Protein AF-A0A3M4UJP9-F1 (afdb_monomer)

Foldseek 3Di:
DDPCPPPPDDDFDPDPTPDPVLVVQLVVCVVVCVVVVNPDRSSVVSVD

Organism: NCBI:txid34065

Sequence (48 aa):
MARFEQVGFLGFDVFGTVVDWRGGVARAAAPFLLRHGVNVDPLDFADQ

Solvent-accessible surface area (backbone atoms only — not comparable to full-atom values): 3162 Å² total; per-residue (Å²): 132,82,94,52,94,83,64,89,77,84,86,73,68,53,79,74,71,72,36,70,49,50,65,50,45,13,64,64,41,41,66,54,33,60,77,70,70,49,93,65,57,35,61,64,61,48,75,111

Secondary structure (DSSP, 8-state):
--S-TT-------SBTTTB-HHHHHHHHHHHHHHHTT----HHHHTT-

Mean predicted aligned error: 4.45 Å

Structure (mmCIF, N/CA/C/O backbone):
data_AF-A0A3M4UJP9-F1
#
_entry.id   AF-A0A3M4UJP9-F1
#
loop_
_atom_site.group_PDB
_atom_site.id
_atom_site.type_symbol
_atom_site.label_atom_id
_atom_site.label_alt_id
_atom_site.label_comp_id
_atom_site.label_asym_id
_atom_site.label_entity_id
_atom_site.label_seq_id
_atom_site.pdbx_PDB_ins_code
_atom_site.Cartn_x
_atom_site.Cartn_y
_atom_site.Cartn_z
_atom_site.occupancy
_atom_site.B_iso_or_equiv
_atom_site.auth_seq_id
_atom_site.auth_comp_id
_atom_site.auth_asym_id
_atom_site.auth_atom_id
_atom_site.pdbx_PDB_model_num
ATOM 1 N N . MET A 1 1 ? 9.694 -11.453 -29.659 1.00 52.44 1 MET A N 1
ATOM 2 C CA . MET A 1 1 ? 10.606 -10.518 -28.965 1.00 52.44 1 MET A CA 1
ATOM 3 C C . MET A 1 1 ? 9.806 -9.309 -28.518 1.00 52.44 1 MET A C 1
ATOM 5 O O . MET A 1 1 ? 8.950 -8.858 -29.271 1.00 52.44 1 MET A O 1
ATOM 9 N N . ALA A 1 2 ? 10.003 -8.846 -27.284 1.00 67.31 2 ALA A N 1
ATOM 10 C CA . ALA A 1 2 ? 9.309 -7.665 -26.780 1.00 67.31 2 ALA A CA 1
ATOM 11 C C . ALA A 1 2 ? 9.872 -6.396 -27.450 1.00 67.31 2 ALA A C 1
ATOM 13 O O . ALA A 1 2 ? 11.086 -6.240 -27.547 1.00 67.31 2 ALA A O 1
ATOM 14 N N . ARG A 1 3 ? 8.987 -5.511 -27.934 1.00 77.12 3 ARG A N 1
ATOM 15 C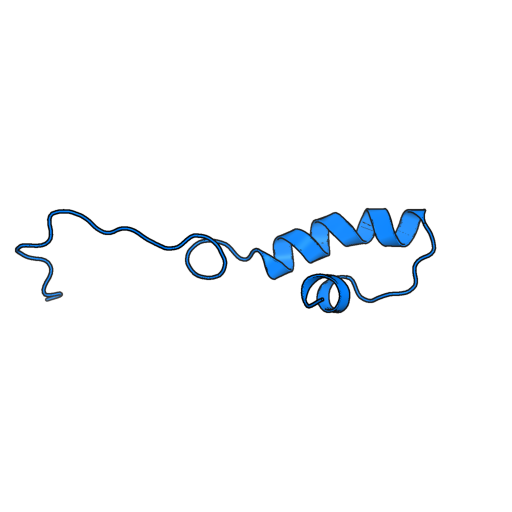 CA . ARG A 1 3 ? 9.310 -4.267 -28.662 1.00 77.12 3 ARG A CA 1
ATOM 16 C C . ARG A 1 3 ? 9.806 -3.165 -27.711 1.00 77.12 3 ARG A C 1
ATOM 18 O O . ARG A 1 3 ? 9.127 -2.164 -27.520 1.00 77.12 3 ARG A O 1
ATOM 25 N N . PHE A 1 4 ? 10.974 -3.353 -27.102 1.00 87.25 4 PHE A N 1
ATOM 26 C CA . PHE A 1 4 ? 11.610 -2.348 -26.232 1.00 87.25 4 PHE A CA 1
ATOM 27 C C . PHE A 1 4 ? 12.874 -1.726 -26.839 1.00 87.25 4 PHE A C 1
ATOM 29 O O . PHE A 1 4 ? 13.569 -0.976 -26.168 1.00 87.25 4 PHE A O 1
ATOM 36 N N . GLU A 1 5 ? 13.159 -2.004 -28.112 1.00 89.38 5 GLU A N 1
ATOM 37 C CA . GLU A 1 5 ? 14.440 -1.712 -28.777 1.00 89.38 5 GLU A CA 1
ATOM 38 C C . GLU A 1 5 ? 14.874 -0.234 -28.731 1.00 89.38 5 GLU A C 1
ATOM 40 O O . GLU A 1 5 ? 16.061 0.051 -28.845 1.00 89.38 5 GLU A O 1
ATOM 45 N N . GLN A 1 6 ? 13.938 0.701 -28.538 1.00 91.00 6 GLN A N 1
ATOM 46 C CA . GLN A 1 6 ? 14.201 2.148 -28.472 1.00 91.00 6 GLN A CA 1
ATOM 47 C C . GLN A 1 6 ? 13.746 2.793 -27.152 1.00 91.00 6 GLN A C 1
ATOM 49 O O . GLN A 1 6 ? 13.745 4.017 -27.025 1.00 91.00 6 GLN A O 1
ATOM 54 N N . VAL A 1 7 ? 13.327 2.002 -26.160 1.00 91.94 7 VAL A N 1
ATOM 55 C CA . VAL A 1 7 ? 12.835 2.545 -24.888 1.00 91.94 7 VAL A CA 1
ATOM 56 C C . VAL A 1 7 ? 14.015 2.826 -23.961 1.00 91.94 7 VAL A C 1
ATOM 58 O O . VAL A 1 7 ? 14.687 1.907 -23.506 1.00 91.94 7 VAL A O 1
ATOM 61 N N . GLY A 1 8 ? 14.255 4.105 -23.667 1.00 92.81 8 GLY A N 1
ATOM 62 C CA . GLY A 1 8 ? 15.344 4.545 -22.786 1.00 92.81 8 GLY A CA 1
ATOM 63 C C . GLY A 1 8 ? 15.004 4.561 -21.292 1.00 92.81 8 GLY A C 1
ATOM 64 O O . GLY A 1 8 ? 15.908 4.674 -20.469 1.00 92.81 8 GLY A O 1
ATOM 65 N N . PHE A 1 9 ? 13.722 4.465 -20.923 1.00 95.12 9 PHE A N 1
ATOM 66 C CA . PHE A 1 9 ? 13.283 4.478 -19.526 1.00 95.12 9 PHE A CA 1
ATOM 67 C C . PHE A 1 9 ? 11.912 3.817 -19.352 1.00 95.12 9 PHE A C 1
ATOM 69 O O . PHE A 1 9 ? 11.021 3.993 -20.183 1.00 95.12 9 PHE A O 1
ATOM 76 N N . LEU A 1 10 ? 11.740 3.104 -18.238 1.00 93.94 10 LEU A N 1
ATOM 77 C CA . LEU A 1 10 ? 10.465 2.548 -17.793 1.00 93.94 10 LEU A CA 1
ATOM 78 C C . LEU A 1 10 ? 10.219 2.984 -16.350 1.00 93.94 10 LEU A C 1
ATOM 80 O O . LEU A 1 10 ? 10.903 2.538 -15.430 1.00 93.94 10 LEU A O 1
ATOM 84 N N . GLY A 1 11 ? 9.246 3.872 -16.174 1.00 95.75 11 GLY A N 1
ATOM 85 C CA . GLY A 1 11 ? 8.747 4.269 -14.865 1.00 95.75 11 GLY A CA 1
ATOM 86 C C . GLY A 1 11 ? 7.517 3.454 -14.507 1.00 95.75 11 GLY A C 1
ATOM 87 O O . GLY A 1 11 ? 6.681 3.182 -15.368 1.00 95.75 11 GLY A O 1
ATOM 88 N N . PHE A 1 12 ? 7.406 3.098 -13.233 1.00 97.62 12 PHE A N 1
ATOM 89 C CA . PHE A 1 12 ? 6.249 2.397 -12.702 1.00 97.62 12 PHE A CA 1
ATOM 90 C C . PHE A 1 12 ? 5.610 3.252 -11.622 1.00 97.62 12 PHE A C 1
ATOM 92 O O . PHE A 1 12 ? 6.301 3.796 -10.758 1.00 97.62 12 PHE A O 1
ATOM 99 N N . ASP A 1 13 ? 4.286 3.342 -11.680 1.00 97.88 13 ASP A N 1
ATOM 100 C CA . ASP A 1 13 ? 3.515 3.711 -10.505 1.00 97.88 13 ASP A CA 1
ATOM 101 C C . ASP A 1 13 ? 3.822 2.725 -9.361 1.00 97.88 13 ASP A C 1
ATOM 103 O O . ASP A 1 13 ? 4.257 1.598 -9.599 1.0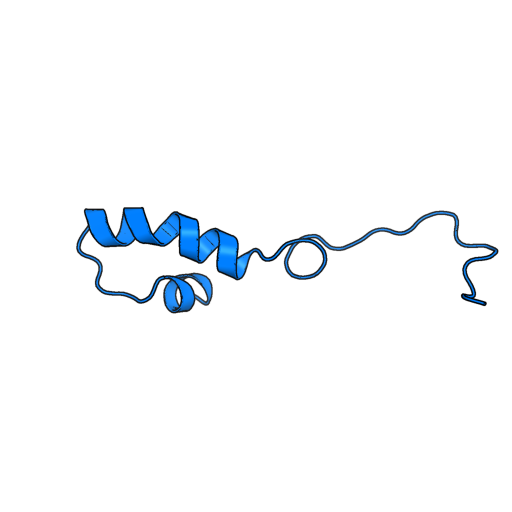0 97.88 13 ASP A O 1
ATOM 107 N N . VAL A 1 14 ? 3.673 3.153 -8.111 1.00 97.19 14 VAL A N 1
ATOM 108 C CA . VAL A 1 14 ? 4.157 2.373 -6.963 1.00 97.19 14 VAL A CA 1
ATOM 109 C C . VAL A 1 14 ? 3.032 1.562 -6.335 1.00 97.19 14 VAL A C 1
ATOM 111 O O . VAL A 1 14 ? 3.150 0.341 -6.203 1.00 97.19 14 VAL A O 1
ATOM 114 N N . PHE A 1 15 ? 1.937 2.208 -5.945 1.00 96.62 15 PHE A N 1
ATOM 115 C CA . PHE A 1 15 ? 0.885 1.567 -5.162 1.00 96.62 15 PHE A CA 1
ATOM 116 C C . PHE A 1 15 ? -0.035 0.726 -6.048 1.00 96.62 15 PHE A C 1
ATOM 118 O O . PHE A 1 15 ? -0.721 1.233 -6.921 1.00 96.62 15 PHE A O 1
ATOM 125 N N . GLY A 1 16 ? -0.047 -0.588 -5.825 1.00 93.62 16 GLY A N 1
ATOM 126 C CA . GLY A 1 16 ? -0.860 -1.538 -6.589 1.00 93.62 16 GLY A CA 1
ATOM 127 C C . GLY A 1 16 ? -0.187 -1.997 -7.880 1.00 93.62 16 GLY A C 1
ATOM 128 O O . GLY A 1 16 ? -0.456 -3.102 -8.340 1.00 93.62 16 GLY A O 1
ATOM 129 N N . THR A 1 17 ? 0.745 -1.204 -8.412 1.00 97.19 17 THR A N 1
ATOM 130 C CA . THR A 1 17 ? 1.581 -1.586 -9.556 1.00 97.19 17 THR A CA 1
ATOM 131 C C . THR A 1 17 ? 2.851 -2.324 -9.113 1.00 97.19 17 THR A C 1
ATOM 133 O O . THR A 1 17 ? 3.142 -3.399 -9.630 1.00 97.19 17 THR A O 1
ATOM 136 N N . VAL A 1 18 ? 3.604 -1.783 -8.146 1.00 97.88 18 VAL A N 1
ATOM 137 C CA . VAL A 1 18 ? 4.851 -2.398 -7.641 1.00 97.88 18 VAL A CA 1
ATOM 138 C C . VAL A 1 18 ? 4.649 -3.048 -6.278 1.00 97.88 18 VAL A C 1
ATOM 140 O O . VAL A 1 18 ? 5.232 -4.097 -6.008 1.00 97.88 18 VAL A O 1
ATOM 143 N N . VAL A 1 19 ? 3.841 -2.439 -5.408 1.00 97.50 19 VAL A N 1
ATOM 144 C CA . VAL A 1 19 ? 3.645 -2.926 -4.037 1.00 97.50 19 VAL A CA 1
ATOM 145 C C . VAL A 1 19 ? 2.183 -3.218 -3.735 1.00 97.50 19 VAL A C 1
ATOM 147 O O . VAL A 1 19 ? 1.293 -2.436 -4.077 1.00 97.50 19 VAL A O 1
ATOM 150 N N . ASP A 1 20 ? 1.950 -4.313 -3.012 1.00 97.81 20 ASP A N 1
ATOM 151 C CA . ASP A 1 20 ? 0.674 -4.579 -2.350 1.00 97.81 20 ASP A CA 1
ATOM 152 C C . ASP A 1 20 ? 0.535 -3.669 -1.123 1.00 97.81 20 ASP A C 1
ATOM 154 O O . ASP A 1 20 ? 0.906 -4.008 0.007 1.00 97.81 20 ASP A O 1
ATOM 158 N N . TRP A 1 21 ? 0.042 -2.461 -1.374 1.00 97.50 21 TRP A N 1
ATOM 159 C CA . TRP A 1 21 ? -0.199 -1.480 -0.325 1.00 97.50 21 TRP A CA 1
ATOM 160 C C . TRP A 1 21 ? -1.363 -1.900 0.573 1.00 97.50 21 TRP A C 1
ATOM 162 O O . TRP A 1 21 ? -1.266 -1.736 1.786 1.00 97.50 21 TRP A O 1
ATOM 172 N N . ARG A 1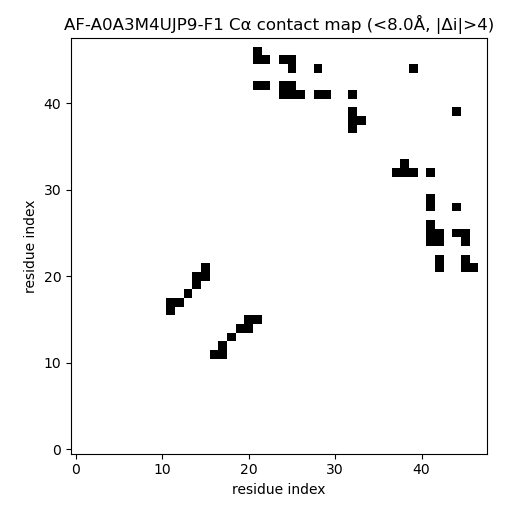 22 ? -2.414 -2.501 0.004 1.00 97.62 22 ARG A N 1
ATOM 173 C CA . ARG A 1 22 ? -3.630 -2.898 0.719 1.00 97.62 22 ARG A CA 1
ATOM 174 C C . ARG A 1 22 ? -3.318 -3.934 1.795 1.00 97.62 22 ARG A C 1
ATOM 176 O O . ARG A 1 22 ? -3.636 -3.734 2.967 1.00 97.62 22 ARG A O 1
ATOM 183 N N . GLY A 1 23 ? -2.614 -5.006 1.433 1.00 98.12 23 GLY A N 1
ATOM 184 C CA . GLY A 1 23 ? -2.168 -6.019 2.389 1.00 98.12 23 GLY A CA 1
ATOM 185 C C . GLY A 1 23 ? -1.157 -5.473 3.403 1.00 98.12 23 GLY A C 1
ATOM 186 O O . GLY A 1 23 ? -1.177 -5.852 4.578 1.00 98.12 23 GLY A O 1
ATOM 187 N N . GLY A 1 24 ? -0.294 -4.543 2.981 1.00 97.88 24 GLY A N 1
ATOM 188 C CA . GLY A 1 24 ? 0.637 -3.841 3.864 1.00 97.88 24 GLY A CA 1
ATOM 189 C C . GLY A 1 24 ? -0.065 -3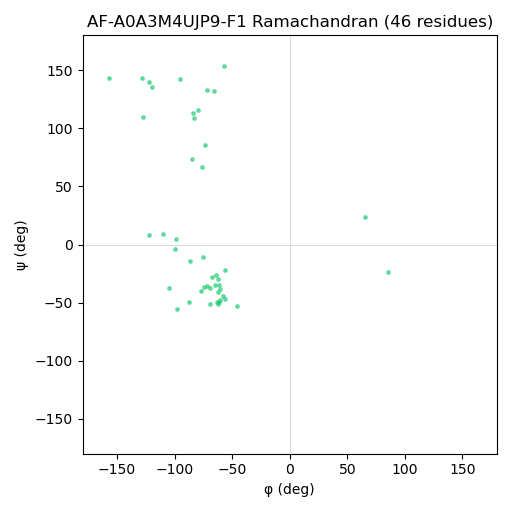.025 4.954 1.00 97.88 24 GLY A C 1
ATOM 190 O O . GLY A 1 24 ? 0.267 -3.174 6.133 1.00 97.88 24 G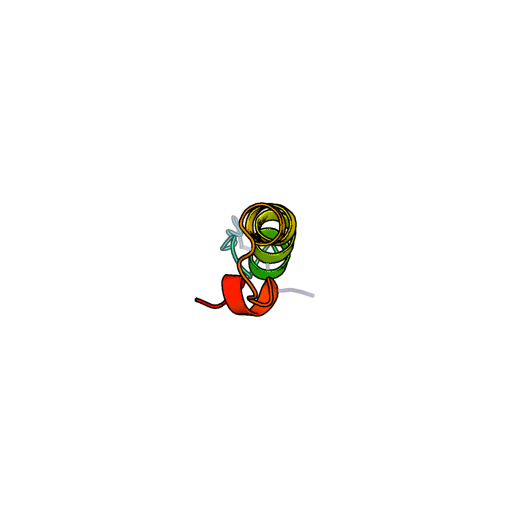LY A O 1
ATOM 191 N N . VAL A 1 25 ? -1.050 -2.209 4.570 1.00 98.00 25 VAL A N 1
ATOM 192 C CA . VAL A 1 25 ? -1.863 -1.389 5.478 1.00 98.00 25 VAL A CA 1
ATOM 193 C C . VAL A 1 25 ? -2.659 -2.273 6.429 1.00 98.00 25 VAL A C 1
ATOM 195 O O . VAL A 1 25 ? -2.557 -2.085 7.639 1.00 98.00 25 VAL A O 1
ATOM 198 N N . ALA A 1 26 ? -3.360 -3.289 5.920 1.00 98.44 26 ALA A N 1
ATOM 199 C CA . ALA A 1 26 ? -4.138 -4.208 6.749 1.00 98.44 26 ALA A CA 1
ATOM 200 C C . ALA A 1 26 ? -3.280 -4.878 7.835 1.00 98.44 26 ALA A C 1
ATOM 202 O O . ALA A 1 26 ? -3.623 -4.874 9.020 1.00 98.44 26 ALA A O 1
ATOM 203 N N . ARG A 1 27 ? -2.100 -5.389 7.459 1.00 98.31 27 ARG A N 1
ATOM 204 C CA . ARG A 1 27 ? -1.161 -6.010 8.405 1.00 98.31 27 ARG A CA 1
ATOM 205 C C . ARG A 1 27 ? -0.670 -5.027 9.470 1.00 98.31 27 ARG A C 1
ATOM 207 O O . ARG A 1 27 ? -0.527 -5.412 10.629 1.00 98.31 27 ARG A O 1
ATOM 214 N N . ALA A 1 28 ? -0.384 -3.784 9.088 1.00 98.12 28 ALA A N 1
ATOM 215 C CA . ALA A 1 28 ? 0.073 -2.755 10.018 1.00 98.12 28 ALA A CA 1
ATOM 216 C 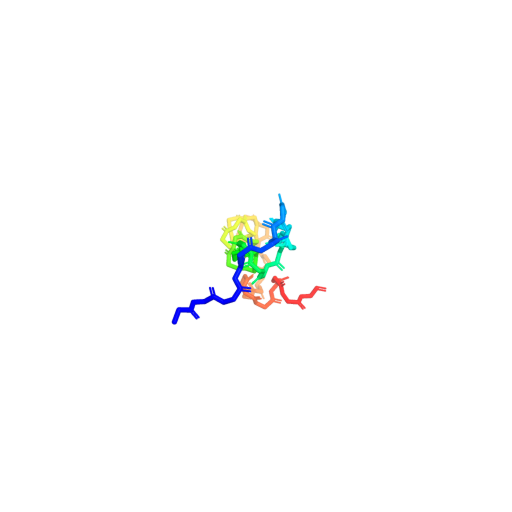C . ALA A 1 28 ? -1.049 -2.264 10.950 1.00 98.12 28 ALA A C 1
ATOM 218 O O . ALA A 1 28 ? -0.797 -1.987 12.124 1.00 98.12 28 ALA A O 1
ATOM 219 N N . ALA A 1 29 ? -2.283 -2.190 10.448 1.00 97.88 29 ALA A N 1
ATOM 220 C CA . ALA A 1 29 ? -3.448 -1.729 11.191 1.00 97.88 29 ALA A CA 1
ATOM 221 C C . ALA A 1 29 ? -3.942 -2.762 12.213 1.00 97.88 29 ALA A C 1
ATOM 223 O O . ALA A 1 29 ? -4.323 -2.383 13.317 1.00 97.88 29 ALA A O 1
ATOM 224 N N . ALA A 1 30 ? -3.875 -4.061 11.904 1.00 98.25 30 ALA A N 1
ATOM 225 C CA . ALA A 1 30 ? -4.358 -5.137 12.775 1.00 98.25 30 ALA A CA 1
ATOM 226 C C . ALA A 1 30 ? -3.944 -5.013 14.266 1.00 98.25 30 ALA A C 1
ATOM 228 O O . ALA A 1 30 ? -4.830 -5.007 15.126 1.00 98.25 30 ALA A O 1
ATOM 229 N N . PRO A 1 31 ? -2.652 -4.849 14.633 1.00 98.12 31 PRO A N 1
ATOM 230 C CA . PRO A 1 31 ? -2.270 -4.688 16.038 1.00 98.12 31 PRO A CA 1
ATOM 231 C C . PRO A 1 31 ? -2.757 -3.369 16.652 1.00 98.12 31 PRO A C 1
ATOM 233 O O . PRO A 1 31 ? -2.973 -3.298 17.860 1.00 98.12 31 PRO A O 1
ATOM 236 N N . PHE A 1 32 ? -2.924 -2.307 15.859 1.00 97.94 32 PHE A N 1
ATOM 237 C CA . PHE A 1 32 ? -3.486 -1.047 16.341 1.00 97.94 32 PHE A CA 1
ATOM 238 C C . PHE A 1 32 ? -4.974 -1.206 16.672 1.00 97.94 32 PHE A C 1
ATOM 240 O O . PHE A 1 32 ? -5.380 -0.904 17.792 1.00 97.94 32 PHE A O 1
ATOM 247 N N . LEU A 1 33 ? -5.753 -1.757 15.741 1.00 97.75 33 LEU A N 1
ATOM 248 C CA . LEU A 1 33 ? -7.186 -2.001 15.904 1.00 97.75 33 LEU A CA 1
ATOM 249 C C . LEU A 1 33 ? -7.465 -2.898 17.117 1.00 97.75 33 LEU A C 1
ATOM 251 O O . LEU A 1 33 ? -8.300 -2.560 17.955 1.00 97.75 33 LEU A O 1
ATOM 255 N N . LEU A 1 34 ? -6.675 -3.967 17.280 1.00 97.88 34 LEU A N 1
ATOM 256 C CA . LEU A 1 34 ? -6.759 -4.862 18.433 1.00 97.88 34 LEU A CA 1
ATOM 257 C C . LEU A 1 34 ? -6.498 -4.133 19.759 1.00 97.88 34 LEU A C 1
ATOM 259 O O . LEU A 1 34 ? -7.271 -4.279 20.704 1.00 97.88 34 LEU A O 1
ATOM 263 N N . ARG A 1 35 ? -5.426 -3.331 19.840 1.00 98.25 35 ARG A N 1
ATOM 264 C CA . ARG A 1 35 ? -5.068 -2.597 21.070 1.00 98.25 35 ARG A CA 1
ATOM 265 C C . ARG A 1 35 ? -6.135 -1.599 21.504 1.00 98.25 35 ARG A C 1
ATOM 267 O O . ARG A 1 35 ? -6.259 -1.338 22.697 1.00 98.25 35 ARG A O 1
ATOM 274 N N . HIS A 1 36 ? -6.880 -1.043 20.556 1.00 97.94 36 HIS A N 1
ATOM 275 C CA . HIS A 1 36 ? -7.907 -0.041 20.822 1.00 97.94 36 HIS A CA 1
ATOM 276 C C . HIS A 1 36 ? -9.330 -0.618 20.867 1.00 97.94 36 HIS A C 1
ATOM 278 O O . HIS A 1 36 ? -10.280 0.145 21.017 1.00 97.94 36 HIS A O 1
ATOM 284 N N . GLY A 1 37 ? -9.491 -1.944 20.767 1.00 96.94 37 GLY A N 1
ATOM 285 C CA . GLY A 1 37 ? -10.801 -2.598 20.825 1.00 96.94 37 GLY A CA 1
ATOM 286 C C . GLY A 1 37 ? -11.721 -2.246 19.652 1.00 96.94 37 GLY A C 1
ATOM 287 O O . GLY A 1 37 ? -12.941 -2.329 19.784 1.00 96.94 37 GLY A O 1
ATOM 288 N N . VAL A 1 38 ? -11.156 -1.833 18.514 1.00 97.25 38 VAL A N 1
ATOM 289 C CA . VAL A 1 38 ? -11.923 -1.500 17.310 1.00 97.25 38 VAL A CA 1
ATOM 290 C C . VAL A 1 38 ? -12.215 -2.792 16.555 1.00 97.25 38 VAL A C 1
ATOM 292 O O . VAL A 1 38 ? -11.314 -3.402 15.983 1.00 97.25 38 VAL A O 1
ATOM 295 N N . ASN A 1 39 ? -13.479 -3.216 16.562 1.00 95.44 39 ASN A N 1
ATOM 296 C CA . ASN A 1 39 ? -13.925 -4.431 15.883 1.00 95.44 39 ASN A CA 1
ATOM 297 C C . 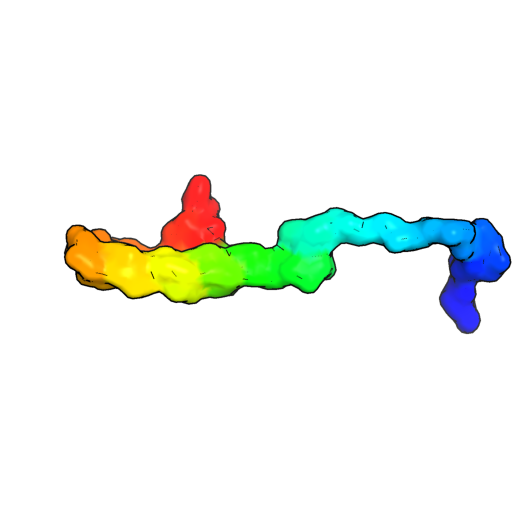ASN A 1 39 ? -14.233 -4.157 14.402 1.00 95.44 39 ASN A C 1
ATOM 299 O O . ASN A 1 39 ? -15.395 -4.067 14.009 1.00 95.44 39 ASN A O 1
ATOM 303 N N . VAL A 1 40 ? -13.180 -3.980 13.606 1.00 96.75 40 VAL A N 1
ATOM 304 C CA . VAL A 1 40 ? -13.235 -3.874 12.141 1.00 96.75 40 VAL A CA 1
ATOM 305 C C . VAL A 1 40 ? -12.241 -4.858 11.541 1.00 96.75 40 VAL A C 1
ATOM 307 O O . VAL A 1 40 ? -11.165 -5.076 12.106 1.00 96.75 40 VAL A O 1
ATOM 310 N N . ASP A 1 41 ? -12.596 -5.465 10.412 1.00 97.25 41 ASP A N 1
ATOM 311 C CA . ASP A 1 41 ? -11.652 -6.295 9.677 1.00 97.25 41 ASP A CA 1
ATOM 312 C C . ASP A 1 41 ? -10.500 -5.418 9.135 1.00 97.25 41 ASP A C 1
ATOM 314 O O . ASP A 1 41 ? -10.752 -4.351 8.569 1.00 97.25 41 ASP A O 1
ATOM 318 N N . PRO A 1 42 ? -9.223 -5.804 9.313 1.00 97.69 42 PRO A N 1
ATOM 319 C CA . PRO A 1 42 ? -8.106 -4.984 8.853 1.00 97.69 42 PRO A CA 1
ATOM 320 C C . PRO A 1 42 ? -8.028 -4.798 7.331 1.00 97.69 42 PRO A C 1
ATOM 322 O O . PRO A 1 42 ? -7.452 -3.805 6.888 1.00 97.69 42 PRO A O 1
ATOM 325 N N . LEU A 1 43 ? -8.555 -5.731 6.530 1.00 97.81 43 LEU A N 1
ATOM 326 C CA . LEU A 1 43 ? -8.635 -5.577 5.076 1.00 97.81 43 LEU A CA 1
ATOM 327 C C . LEU A 1 43 ? -9.774 -4.630 4.701 1.00 97.81 43 LEU A C 1
ATOM 329 O O . LEU A 1 43 ? -9.553 -3.773 3.854 1.00 97.81 43 LEU A O 1
ATOM 333 N N . ASP A 1 44 ? -10.923 -4.718 5.375 1.00 97.38 44 ASP A N 1
ATOM 334 C CA . ASP A 1 44 ? -12.004 -3.737 5.204 1.00 97.38 44 ASP A CA 1
ATOM 335 C C . ASP A 1 44 ? -11.536 -2.324 5.598 1.00 97.38 44 ASP A C 1
ATOM 337 O O . ASP A 1 44 ? -11.853 -1.351 4.919 1.00 97.38 44 ASP A O 1
ATOM 341 N N . PHE A 1 45 ? -10.726 -2.199 6.657 1.00 96.44 45 PHE A N 1
ATOM 342 C CA . PHE A 1 45 ? -10.094 -0.934 7.048 1.00 96.44 45 PHE A CA 1
ATOM 343 C C . PHE A 1 45 ? -9.154 -0.380 5.966 1.00 96.44 45 PHE A C 1
ATOM 345 O O . PHE A 1 45 ? -9.055 0.831 5.813 1.00 96.44 45 PHE A O 1
ATOM 352 N N . ALA A 1 46 ? -8.456 -1.244 5.225 1.00 97.06 46 ALA A N 1
ATOM 353 C CA . ALA A 1 46 ? -7.537 -0.820 4.170 1.00 97.06 4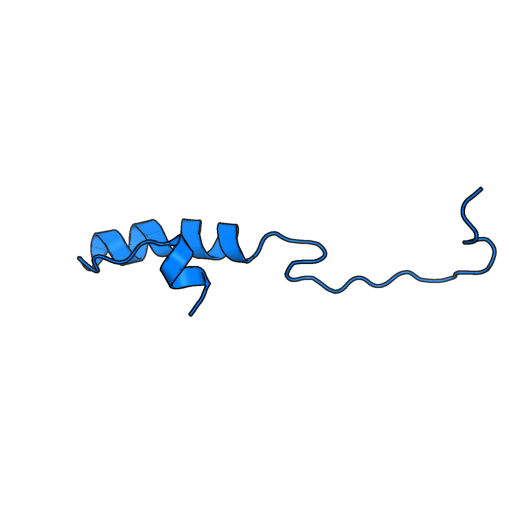6 ALA A CA 1
ATOM 354 C C . ALA A 1 46 ? -8.251 -0.346 2.887 1.00 97.06 46 ALA A C 1
ATOM 356 O O . ALA A 1 46 ? -7.587 0.208 2.014 1.00 97.06 46 ALA A O 1
ATOM 357 N N . ASP A 1 47 ? -9.567 -0.560 2.775 1.00 94.44 47 ASP A N 1
ATOM 358 C CA . ASP A 1 47 ? -10.390 -0.179 1.619 1.00 94.44 47 ASP A CA 1
ATOM 359 C C . ASP A 1 47 ? -11.187 1.129 1.822 1.00 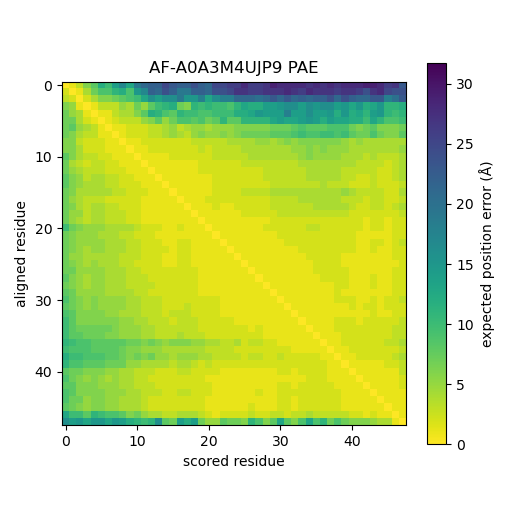94.44 47 ASP A C 1
ATOM 361 O O . ASP A 1 47 ? -11.876 1.569 0.897 1.00 94.44 47 ASP A O 1
ATOM 365 N N . GLN A 1 48 ? -11.118 1.734 3.015 1.00 80.31 48 GLN A N 1
ATOM 366 C CA . GLN A 1 48 ? -11.771 3.005 3.378 1.00 80.31 48 GLN A CA 1
ATOM 367 C C . GLN A 1 48 ? -10.811 4.191 3.231 1.00 80.31 48 GLN A C 1
ATOM 369 O O . GLN A 1 48 ? -11.283 5.265 2.793 1.00 80.31 48 GLN A O 1
#

Radius of gyration: 17.8 Å; Cα contacts (8 Å, |Δi|>4): 30; chains: 1; bounding box: 29×15×50 Å

pLDDT: mean 94.17, std 8.47, range [52.44, 98.44]